Protein AF-A0A3P7KD47-F1 (afdb_monomer)

Organism: Strongylus vulgaris (NCBI:txid40348)

Structure (mmCIF, N/CA/C/O backbone):
data_AF-A0A3P7KD47-F1
#
_entry.id   AF-A0A3P7KD47-F1
#
loop_
_atom_site.group_PDB
_atom_site.id
_atom_site.type_symbol
_atom_site.label_atom_id
_atom_site.label_alt_id
_atom_site.label_comp_id
_atom_site.label_asym_id
_atom_site.label_entity_id
_atom_site.label_seq_id
_atom_site.pdbx_PDB_ins_code
_atom_site.Cartn_x
_atom_site.Cartn_y
_atom_site.Cartn_z
_atom_site.occupancy
_atom_site.B_iso_or_equiv
_atom_site.auth_seq_id
_atom_site.auth_comp_id
_atom_site.auth_asym_id
_atom_site.auth_atom_id
_atom_site.pdbx_PDB_model_num
ATOM 1 N N . MET A 1 1 ? 12.372 8.487 -8.308 1.00 62.84 1 MET A N 1
ATOM 2 C CA . MET A 1 1 ? 12.528 8.674 -6.846 1.00 62.84 1 MET A CA 1
ATOM 3 C C . MET A 1 1 ? 11.557 9.705 -6.256 1.00 62.84 1 MET A C 1
ATOM 5 O O . MET A 1 1 ? 10.945 9.389 -5.251 1.00 62.84 1 MET A O 1
ATOM 9 N N . GLY A 1 2 ? 11.357 10.894 -6.850 1.00 83.62 2 GLY A N 1
ATOM 10 C CA . GLY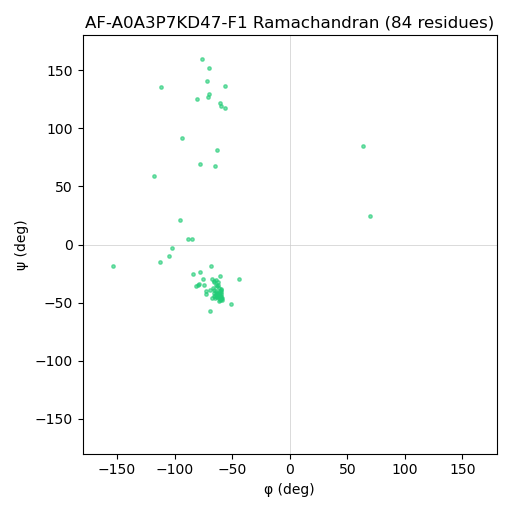 A 1 2 ? 10.498 11.943 -6.258 1.00 83.62 2 GLY A CA 1
ATOM 11 C C . GLY A 1 2 ? 8.989 11.649 -6.240 1.00 83.62 2 GLY A C 1
ATOM 12 O O . GLY A 1 2 ? 8.391 11.613 -5.173 1.00 83.62 2 GLY A O 1
ATOM 13 N N . MET A 1 3 ? 8.378 11.384 -7.402 1.00 87.38 3 MET A N 1
ATOM 14 C CA . MET A 1 3 ? 6.911 11.256 -7.512 1.00 87.38 3 MET A CA 1
ATOM 15 C C . MET A 1 3 ? 6.329 10.130 -6.649 1.00 87.38 3 MET A C 1
ATOM 17 O O . MET A 1 3 ? 5.345 10.334 -5.946 1.00 87.38 3 MET A O 1
ATOM 21 N N . GLY A 1 4 ? 6.964 8.953 -6.662 1.00 88.19 4 GLY A N 1
ATOM 22 C CA . GLY A 1 4 ? 6.526 7.825 -5.836 1.00 88.19 4 GLY A CA 1
ATOM 23 C C . GLY A 1 4 ? 6.579 8.143 -4.341 1.00 88.19 4 GLY A C 1
ATOM 24 O O . GLY A 1 4 ? 5.669 7.781 -3.609 1.00 88.19 4 GLY A O 1
ATOM 25 N N . ASN A 1 5 ? 7.592 8.892 -3.895 1.00 91.25 5 ASN A N 1
ATOM 26 C CA . ASN A 1 5 ? 7.733 9.260 -2.489 1.00 91.25 5 ASN A CA 1
ATOM 27 C C . ASN A 1 5 ? 6.650 10.262 -2.050 1.00 91.25 5 ASN A C 1
ATOM 29 O O . ASN A 1 5 ? 6.058 10.110 -0.986 1.00 91.25 5 ASN A O 1
ATOM 33 N N . THR A 1 6 ? 6.304 11.231 -2.904 1.00 92.88 6 THR A N 1
ATOM 34 C CA . THR A 1 6 ? 5.202 12.166 -2.627 1.00 92.88 6 THR A CA 1
ATOM 35 C C . THR A 1 6 ? 3.862 11.442 -2.486 1.00 92.88 6 THR A C 1
ATOM 37 O O . THR A 1 6 ? 3.116 11.725 -1.549 1.00 92.88 6 THR A O 1
ATOM 40 N N . ILE A 1 7 ? 3.571 10.479 -3.367 1.00 92.44 7 ILE A N 1
ATOM 41 C CA . ILE A 1 7 ? 2.341 9.674 -3.293 1.00 92.44 7 ILE A CA 1
ATOM 42 C C . ILE A 1 7 ? 2.317 8.851 -1.998 1.00 92.44 7 ILE A C 1
ATOM 44 O O . ILE A 1 7 ? 1.307 8.853 -1.296 1.00 92.44 7 ILE A O 1
ATOM 48 N N . SER A 1 8 ? 3.437 8.217 -1.636 1.00 90.69 8 SER A N 1
ATOM 49 C CA . SER A 1 8 ? 3.557 7.464 -0.382 1.00 90.69 8 SER A CA 1
ATOM 50 C C . SER A 1 8 ? 3.357 8.343 0.855 1.00 90.69 8 SER A C 1
ATOM 52 O O . SER A 1 8 ? 2.650 7.945 1.779 1.00 90.69 8 SER A O 1
ATOM 54 N N . CYS A 1 9 ? 3.918 9.555 0.876 1.00 93.88 9 CYS A N 1
ATOM 55 C CA . CYS A 1 9 ? 3.705 10.501 1.972 1.00 93.88 9 CYS A CA 1
ATOM 56 C C . CYS A 1 9 ? 2.240 10.930 2.090 1.00 93.88 9 CYS A C 1
ATOM 58 O O . CYS A 1 9 ? 1.698 10.937 3.194 1.00 93.88 9 CYS A O 1
ATOM 60 N N . LEU A 1 10 ? 1.582 11.256 0.973 1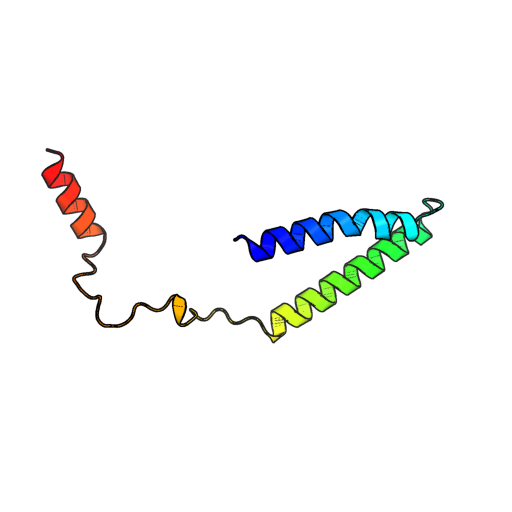.00 93.44 10 LEU A N 1
ATOM 61 C CA . LEU A 1 10 ? 0.162 11.619 0.980 1.00 93.44 10 LEU A CA 1
ATOM 62 C C . LEU A 1 10 ? -0.703 10.466 1.500 1.00 93.44 10 LEU A C 1
ATOM 64 O O . LEU A 1 10 ? -1.552 10.682 2.364 1.00 93.44 10 LEU A O 1
ATOM 68 N N . ALA A 1 11 ? -0.444 9.239 1.045 1.00 91.00 11 ALA A N 1
ATOM 69 C CA . ALA A 1 11 ? -1.123 8.051 1.556 1.00 91.00 11 ALA A CA 1
ATOM 70 C C . ALA A 1 11 ? -0.899 7.870 3.069 1.00 91.00 11 ALA A C 1
ATOM 72 O O . ALA A 1 11 ? -1.843 7.576 3.803 1.00 91.00 11 ALA A O 1
ATOM 73 N N . GLY A 1 12 ? 0.323 8.121 3.548 1.00 92.38 12 GLY A N 1
ATOM 74 C CA . GLY A 1 12 ? 0.664 8.085 4.970 1.00 92.38 12 GLY A CA 1
ATOM 75 C C . GLY A 1 12 ? -0.085 9.120 5.815 1.00 92.38 12 GLY A C 1
ATOM 76 O O . GLY A 1 12 ? -0.464 8.813 6.940 1.00 92.38 12 GLY A O 1
ATOM 77 N N . ILE A 1 13 ? -0.354 10.312 5.274 1.00 95.25 13 ILE A N 1
ATOM 78 C CA . ILE A 1 13 ? -1.151 11.352 5.952 1.00 95.25 13 ILE A CA 1
ATOM 79 C C . ILE A 1 13 ? -2.638 10.969 5.990 1.00 95.25 13 ILE A C 1
ATOM 81 O O . ILE A 1 13 ? -3.308 11.179 7.000 1.00 95.25 13 ILE A O 1
ATOM 85 N N . VAL A 1 14 ? -3.163 10.395 4.904 1.00 93.31 14 VAL A N 1
ATOM 86 C CA . VAL A 1 14 ? -4.587 10.032 4.786 1.00 93.31 14 VAL A CA 1
ATOM 87 C C . VAL A 1 14 ? -4.947 8.793 5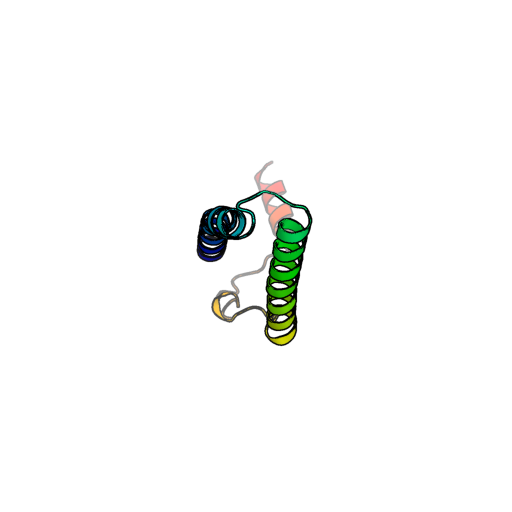.609 1.00 93.31 14 VAL A C 1
ATOM 89 O O . VAL A 1 14 ? -6.031 8.735 6.190 1.00 93.31 14 VAL A O 1
ATOM 92 N N . SER A 1 15 ? -4.034 7.830 5.717 1.00 92.19 15 SER A N 1
ATOM 93 C CA . SER A 1 15 ? -4.242 6.564 6.431 1.00 92.19 15 SER A CA 1
ATOM 94 C C . SER A 1 15 ? -4.778 6.707 7.875 1.00 92.19 15 SER A C 1
ATOM 96 O O . SER A 1 15 ? -5.816 6.106 8.179 1.00 92.19 15 SER A O 1
ATOM 98 N N . PRO A 1 16 ? -4.180 7.523 8.770 1.00 91.44 16 PRO A N 1
ATOM 99 C CA . PRO A 1 16 ? -4.693 7.697 10.129 1.00 91.44 16 PRO A CA 1
ATOM 100 C C . PRO A 1 16 ? -6.043 8.422 10.177 1.00 91.44 16 PRO A C 1
ATOM 102 O O . PRO A 1 16 ? -6.842 8.124 11.059 1.00 91.44 16 PRO A O 1
ATOM 105 N N . MET A 1 17 ? -6.343 9.320 9.229 1.00 93.62 17 MET A N 1
ATOM 106 C CA . MET A 1 17 ? -7.652 9.990 9.171 1.00 93.62 17 MET A CA 1
ATOM 107 C C . MET A 1 17 ? -8.771 8.996 8.856 1.00 93.62 17 MET A C 1
ATOM 109 O O . MET A 1 17 ? -9.811 8.998 9.512 1.00 93.62 17 MET A O 1
ATOM 113 N N . VAL A 1 18 ? -8.538 8.111 7.884 1.00 91.81 18 VAL A N 1
ATOM 114 C CA . VAL A 1 18 ? -9.498 7.062 7.514 1.00 91.81 18 VAL A CA 1
ATOM 115 C C . VAL A 1 18 ? -9.637 6.039 8.639 1.00 91.81 18 VAL A C 1
ATOM 117 O O . VAL A 1 18 ? -10.753 5.708 9.028 1.00 91.81 18 VAL A O 1
ATOM 120 N N . THR A 1 19 ? -8.518 5.588 9.212 1.00 92.19 19 THR A N 1
ATOM 121 C CA . THR 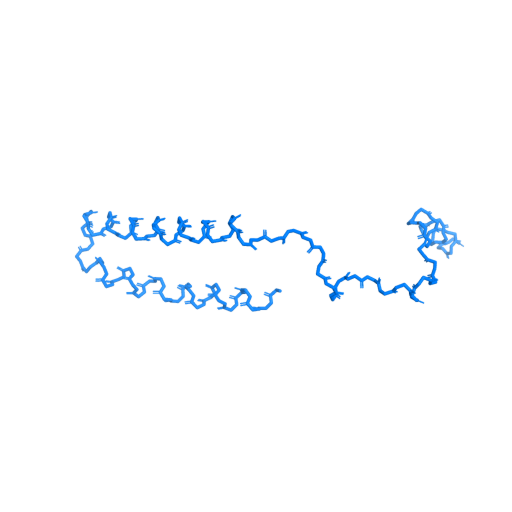A 1 19 ? -8.527 4.640 10.338 1.00 92.19 19 THR A CA 1
ATOM 122 C C . THR A 1 19 ? -9.287 5.216 11.532 1.00 92.19 19 THR A C 1
ATOM 124 O O . THR A 1 19 ? -10.172 4.555 12.060 1.00 92.19 19 THR A O 1
ATOM 127 N N . SER A 1 20 ? -9.037 6.479 11.892 1.00 92.12 20 SER A N 1
ATOM 128 C CA . SER A 1 20 ? -9.735 7.152 12.993 1.00 92.12 20 SER A CA 1
ATOM 129 C C . SER A 1 20 ? -11.242 7.285 12.765 1.00 92.12 20 SER A C 1
ATOM 131 O O . SER A 1 20 ? -11.994 7.266 13.735 1.00 92.12 20 SER A O 1
ATOM 133 N N . ALA A 1 21 ? -11.690 7.439 11.517 1.00 92.25 21 ALA A N 1
ATOM 134 C CA . ALA A 1 21 ? -13.113 7.494 11.189 1.00 92.25 21 ALA A CA 1
ATOM 135 C C . ALA A 1 21 ? -13.782 6.109 11.232 1.00 92.25 21 ALA A C 1
ATOM 137 O O . ALA A 1 21 ? -14.972 6.013 11.521 1.00 92.25 21 ALA A O 1
ATOM 138 N N . LEU A 1 22 ? -13.026 5.046 10.946 1.00 90.19 22 LEU A N 1
ATOM 139 C CA . LEU A 1 22 ? -13.507 3.662 10.956 1.00 90.19 22 LEU A CA 1
ATOM 140 C C . LEU A 1 22 ? -13.487 3.021 12.348 1.00 90.19 22 LEU A C 1
ATOM 142 O O . LEU A 1 22 ? -14.268 2.105 12.588 1.00 90.19 22 LEU A O 1
ATOM 146 N N . THR A 1 23 ? -12.628 3.494 13.255 1.00 94.69 23 THR A N 1
ATOM 147 C CA . THR A 1 23 ? -12.494 2.965 14.622 1.00 94.69 23 THR A CA 1
ATOM 148 C C . THR A 1 23 ? -12.839 4.009 15.695 1.00 94.69 23 THR A C 1
ATOM 150 O O . THR A 1 23 ? -11.975 4.345 16.513 1.00 94.69 23 THR A O 1
ATOM 153 N N . PRO A 1 24 ? -14.060 4.579 15.713 1.00 90.81 24 PRO A N 1
ATOM 154 C CA . PRO A 1 24 ? -14.422 5.612 16.683 1.00 90.81 24 PRO A CA 1
ATOM 155 C C . PRO A 1 24 ? -14.458 5.095 18.128 1.00 90.81 24 PRO A C 1
ATOM 157 O O . PRO A 1 24 ? -14.166 5.856 19.049 1.00 90.81 24 PRO A O 1
ATOM 160 N N . ASN A 1 25 ? -14.797 3.820 18.339 1.00 91.75 25 ASN A N 1
ATOM 161 C CA . ASN A 1 25 ? -14.886 3.214 19.670 1.00 91.75 25 ASN A CA 1
ATOM 162 C C . ASN A 1 25 ? -13.690 2.296 19.976 1.00 91.75 25 ASN A C 1
ATOM 164 O O . ASN A 1 25 ? -13.528 1.847 21.111 1.00 91.75 25 ASN A O 1
ATOM 168 N N . GLY A 1 26 ? -12.859 2.005 18.972 1.00 90.12 26 GLY A N 1
ATOM 169 C CA . GLY A 1 26 ? -11.672 1.163 19.091 1.00 90.12 26 GLY A CA 1
ATOM 170 C C . GLY A 1 26 ? -11.996 -0.312 19.321 1.00 90.12 26 GLY A C 1
ATOM 171 O O . GLY A 1 26 ? -11.177 -1.032 19.895 1.00 90.12 26 GLY A O 1
ATOM 172 N N . THR A 1 27 ? -13.180 -0.773 18.915 1.00 95.25 27 THR A N 1
ATOM 173 C CA . THR A 1 27 ? -13.602 -2.162 19.141 1.00 95.25 27 THR A CA 1
ATOM 174 C C . THR A 1 27 ? -12.910 -3.122 18.173 1.00 95.25 27 THR A C 1
ATOM 176 O O . THR A 1 27 ? -12.428 -2.740 17.105 1.00 95.25 27 THR A O 1
ATOM 179 N N . GLN A 1 28 ? -12.864 -4.408 18.527 1.00 93.88 28 GLN A N 1
ATOM 180 C CA . GLN A 1 28 ? -12.243 -5.428 17.679 1.00 93.88 28 GLN A CA 1
ATOM 181 C C . GLN A 1 28 ? -12.906 -5.529 16.294 1.00 93.88 28 GLN A C 1
ATOM 183 O O . GLN A 1 28 ? -12.208 -5.708 15.297 1.00 93.88 28 GLN A O 1
ATOM 188 N N . GLU A 1 29 ? -14.231 -5.395 16.222 1.00 93.81 29 GLU A N 1
ATOM 189 C CA . GLU A 1 29 ? -14.992 -5.461 14.966 1.00 93.81 29 GLU A CA 1
ATOM 190 C C . GLU A 1 29 ? -14.653 -4.291 14.024 1.00 93.81 29 GLU A C 1
ATOM 192 O O . GLU A 1 29 ? -14.490 -4.478 12.813 1.00 93.81 29 GLU A O 1
ATOM 197 N N . GLU A 1 30 ? -14.467 -3.087 14.577 1.00 93.50 30 GLU A N 1
ATOM 198 C CA . GLU A 1 30 ? -14.034 -1.908 13.818 1.00 93.50 30 GLU A CA 1
ATOM 199 C C . GLU A 1 30 ? -12.632 -2.126 13.218 1.00 93.50 30 GLU A C 1
ATOM 201 O O . GLU A 1 30 ? -12.408 -1.894 12.028 1.00 93.50 30 GLU A O 1
ATOM 206 N N . TRP A 1 31 ? -11.696 -2.674 13.999 1.00 95.06 31 TRP A N 1
ATOM 207 C CA . TRP A 1 31 ? -10.347 -2.993 13.517 1.00 95.06 31 TRP A CA 1
ATOM 208 C C . TRP A 1 31 ? -10.322 -4.104 12.465 1.00 95.06 31 TRP A C 1
ATOM 210 O O . TRP A 1 31 ? -9.560 -4.019 11.499 1.00 95.06 31 TRP A O 1
ATOM 220 N N . GLN A 1 32 ? -11.171 -5.125 12.598 1.00 95.50 32 GLN A N 1
ATOM 221 C CA . GLN A 1 32 ? -11.329 -6.143 11.556 1.00 95.50 32 GLN A CA 1
ATOM 222 C C . GLN A 1 32 ? -11.781 -5.516 10.234 1.00 95.50 32 GLN A C 1
ATOM 224 O O . GLN A 1 32 ? -11.267 -5.882 9.176 1.00 95.50 32 GLN A O 1
ATOM 229 N N . SER A 1 33 ? -12.678 -4.530 10.287 1.00 93.00 33 SER A N 1
ATOM 230 C CA . SER A 1 33 ? -13.121 -3.795 9.099 1.00 93.00 33 SER A CA 1
ATOM 231 C C . SER A 1 33 ? -11.970 -3.019 8.442 1.00 93.00 33 SER A C 1
ATOM 233 O O . SER A 1 33 ? -11.797 -3.099 7.225 1.00 93.00 33 SER A O 1
ATOM 235 N N . VAL A 1 34 ? -11.115 -2.350 9.227 1.00 94.88 34 VAL A N 1
ATOM 236 C CA . VAL A 1 34 ? -9.907 -1.663 8.715 1.00 94.88 34 VAL A CA 1
ATOM 237 C C . VAL A 1 34 ? -8.953 -2.638 8.016 1.00 94.88 34 VAL A C 1
ATOM 239 O O . VAL A 1 34 ? -8.422 -2.332 6.941 1.00 94.88 34 VAL A O 1
ATOM 242 N N . LEU A 1 35 ? -8.749 -3.825 8.593 1.00 94.19 35 LEU A N 1
ATOM 243 C CA . LEU A 1 35 ? -7.883 -4.853 8.014 1.00 94.19 35 LEU A CA 1
ATOM 244 C C . LEU A 1 35 ? -8.438 -5.385 6.689 1.00 94.19 35 LEU A C 1
ATOM 246 O O . LEU A 1 35 ? -7.676 -5.521 5.731 1.00 94.19 35 LEU A O 1
ATOM 250 N N . TRP A 1 36 ? -9.749 -5.620 6.596 1.00 95.69 36 TRP A N 1
ATOM 251 C CA . TRP A 1 36 ? -10.386 -6.038 5.344 1.00 95.69 36 TRP A CA 1
ATOM 252 C C . TRP A 1 36 ? -10.277 -4.976 4.248 1.00 95.69 36 TRP A C 1
ATOM 254 O O . TRP A 1 36 ? -9.956 -5.310 3.106 1.00 95.69 36 TRP A O 1
ATOM 264 N N . VAL A 1 37 ? -10.468 -3.697 4.584 1.00 94.38 37 VAL A N 1
ATOM 265 C CA . VAL A 1 37 ? -10.286 -2.588 3.632 1.00 94.38 37 VAL A CA 1
ATOM 266 C C . VAL A 1 37 ? -8.832 -2.504 3.165 1.00 94.38 37 VAL A C 1
ATOM 268 O O . VAL A 1 37 ? -8.572 -2.404 1.966 1.00 94.38 37 VAL A O 1
ATOM 271 N N . THR A 1 38 ? -7.876 -2.612 4.087 1.00 94.19 38 THR A N 1
ATOM 272 C CA . THR A 1 38 ? -6.442 -2.614 3.760 1.00 94.19 38 THR A CA 1
ATOM 273 C C . THR A 1 38 ? -6.086 -3.775 2.834 1.00 94.19 38 THR A C 1
ATOM 275 O O . THR A 1 38 ? -5.425 -3.574 1.815 1.00 94.19 38 THR A O 1
ATOM 278 N N . ALA A 1 39 ? -6.568 -4.981 3.144 1.00 96.38 39 ALA A N 1
ATOM 279 C CA . ALA A 1 39 ? -6.355 -6.166 2.323 1.00 96.38 39 ALA A CA 1
ATOM 280 C C . ALA A 1 39 ? -6.938 -5.998 0.912 1.00 96.38 39 ALA A C 1
ATOM 282 O O . ALA A 1 39 ? -6.286 -6.371 -0.061 1.00 96.38 39 ALA A O 1
ATOM 283 N N . ALA A 1 40 ? -8.121 -5.388 0.782 1.00 96.38 40 ALA A N 1
ATOM 284 C CA . ALA A 1 40 ? -8.726 -5.106 -0.516 1.00 96.38 40 ALA A CA 1
ATOM 285 C C . ALA A 1 40 ? -7.899 -4.101 -1.337 1.00 96.38 40 ALA A C 1
ATOM 287 O O . ALA A 1 40 ? -7.632 -4.352 -2.511 1.00 96.38 40 ALA A O 1
ATOM 288 N N . ILE A 1 41 ? -7.444 -2.999 -0.728 1.00 94.62 41 ILE A N 1
ATOM 289 C CA . ILE A 1 41 ? -6.613 -1.988 -1.406 1.00 94.62 41 ILE A CA 1
ATOM 290 C C . ILE A 1 41 ? -5.299 -2.606 -1.889 1.00 94.62 41 ILE A C 1
ATOM 292 O O . ILE A 1 41 ? -4.929 -2.438 -3.052 1.00 94.62 41 ILE A O 1
ATOM 296 N N . LEU A 1 42 ? -4.613 -3.345 -1.013 1.00 94.81 42 LEU A N 1
ATOM 297 C CA . LEU A 1 42 ? -3.365 -4.020 -1.359 1.00 94.81 42 LEU A CA 1
ATOM 298 C C . LEU A 1 42 ? -3.594 -5.078 -2.439 1.00 94.81 42 LEU A C 1
ATOM 300 O O . LEU A 1 42 ? -2.852 -5.106 -3.413 1.00 94.81 42 LEU A O 1
ATOM 304 N N . GLY A 1 43 ? -4.647 -5.889 -2.322 1.00 97.69 43 GLY A N 1
ATOM 305 C CA . GLY A 1 43 ? -4.989 -6.914 -3.307 1.00 97.69 43 GLY A CA 1
ATOM 306 C C . GLY A 1 43 ? -5.280 -6.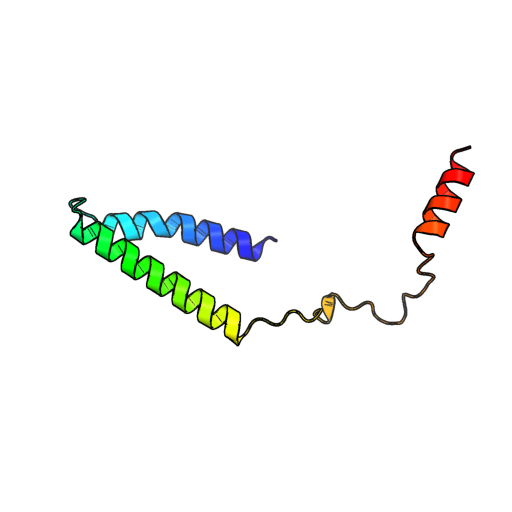336 -4.693 1.00 97.69 43 GLY A C 1
ATOM 307 O O . GLY A 1 43 ? -4.753 -6.835 -5.686 1.00 97.69 43 GLY A O 1
ATOM 308 N N . ILE A 1 44 ? -6.055 -5.248 -4.774 1.00 97.19 44 ILE A N 1
ATOM 309 C CA . ILE A 1 44 ? -6.321 -4.540 -6.037 1.00 97.19 44 ILE A CA 1
ATOM 310 C C . ILE A 1 44 ? -5.028 -3.931 -6.590 1.00 97.19 44 ILE A C 1
ATOM 312 O O . ILE A 1 44 ? -4.749 -4.068 -7.780 1.00 97.19 44 ILE A O 1
ATOM 316 N N . GLY A 1 45 ? -4.219 -3.294 -5.740 1.00 95.50 45 GLY A N 1
ATOM 317 C CA . GLY A 1 45 ? -2.931 -2.726 -6.138 1.00 95.50 45 GLY A CA 1
ATOM 318 C C . GLY A 1 45 ? -1.980 -3.784 -6.698 1.00 95.50 45 GLY A C 1
ATOM 319 O O . GLY A 1 45 ? -1.391 -3.579 -7.759 1.00 95.50 45 GLY A O 1
ATOM 320 N N . THR A 1 46 ? -1.889 -4.940 -6.040 1.00 96.38 46 THR A N 1
ATOM 321 C CA . THR A 1 46 ? -1.136 -6.098 -6.526 1.00 96.38 46 THR A CA 1
ATOM 322 C C . THR A 1 46 ? -1.679 -6.579 -7.861 1.00 96.38 46 THR A C 1
ATOM 324 O O . THR A 1 46 ? -0.895 -6.755 -8.783 1.00 96.38 46 THR A O 1
ATOM 327 N N . LEU A 1 47 ? -2.997 -6.733 -8.009 1.00 97.62 47 LEU A N 1
ATOM 328 C CA . LEU A 1 47 ? -3.597 -7.173 -9.268 1.00 97.62 47 LEU A CA 1
ATOM 329 C C . LEU A 1 47 ? -3.249 -6.224 -10.423 1.00 97.62 47 LEU A C 1
ATOM 331 O O . LEU A 1 47 ? -2.809 -6.674 -11.477 1.00 97.62 47 LEU A O 1
ATOM 335 N N . ILE A 1 48 ? -3.400 -4.913 -10.217 1.00 96.31 48 ILE A N 1
ATOM 336 C CA . ILE A 1 48 ? -3.048 -3.900 -11.219 1.00 96.31 48 ILE A CA 1
ATOM 337 C C . ILE A 1 48 ? -1.555 -3.982 -11.548 1.00 96.31 48 ILE A C 1
ATOM 339 O O . ILE A 1 48 ? -1.183 -4.021 -12.719 1.00 96.31 48 ILE A O 1
ATOM 343 N N . PHE A 1 49 ? -0.694 -4.047 -10.534 1.00 93.94 49 PHE A N 1
ATOM 344 C CA . PHE A 1 49 ? 0.745 -4.143 -10.747 1.00 93.94 49 PHE A CA 1
ATOM 345 C C . PHE A 1 49 ? 1.111 -5.401 -11.539 1.00 93.94 49 PHE A C 1
ATOM 347 O O . PHE A 1 49 ? 1.832 -5.317 -12.525 1.00 93.94 49 PHE A O 1
ATOM 354 N N . THR A 1 50 ? 0.570 -6.558 -11.166 1.00 95.19 50 THR A N 1
ATOM 355 C CA . THR A 1 50 ? 0.850 -7.827 -11.842 1.00 95.19 50 THR A CA 1
ATOM 356 C C . THR A 1 50 ? 0.361 -7.841 -13.292 1.00 95.19 50 THR A C 1
ATOM 358 O O . THR A 1 50 ? 1.018 -8.447 -14.132 1.00 95.19 50 THR A O 1
ATOM 361 N N . LEU A 1 51 ? -0.762 -7.187 -13.603 1.00 95.75 51 LEU A N 1
ATOM 362 C CA . LEU A 1 51 ? -1.310 -7.160 -14.963 1.00 95.75 51 LEU A CA 1
ATOM 363 C C . LEU A 1 51 ? -0.618 -6.148 -15.885 1.00 95.75 51 LEU A C 1
ATOM 365 O O . LEU A 1 51 ? -0.504 -6.407 -17.081 1.00 95.75 51 LEU A O 1
ATOM 369 N N . PHE A 1 52 ? -0.193 -4.996 -15.359 1.00 92.38 52 PHE A N 1
ATOM 370 C CA . PHE A 1 52 ? 0.255 -3.864 -16.180 1.00 92.38 52 PHE A CA 1
ATOM 371 C C . PHE A 1 52 ? 1.748 -3.537 -16.064 1.00 92.38 52 PHE A C 1
ATOM 373 O O . PHE A 1 52 ? 2.259 -2.778 -16.889 1.00 92.38 52 PHE A O 1
ATOM 380 N N . ALA A 1 53 ? 2.466 -4.050 -15.061 1.00 91.12 53 ALA A N 1
ATOM 381 C CA . ALA A 1 53 ? 3.889 -3.758 -14.927 1.00 91.12 53 ALA A CA 1
ATOM 382 C C . ALA A 1 53 ? 4.699 -4.445 -16.039 1.00 91.12 53 ALA A C 1
ATOM 384 O O . ALA A 1 53 ? 4.605 -5.654 -16.237 1.00 91.12 53 ALA A O 1
ATOM 385 N N . SER A 1 54 ? 5.545 -3.670 -16.724 1.00 87.12 54 SER A N 1
ATOM 386 C CA . SER A 1 54 ? 6.585 -4.184 -17.620 1.00 87.12 54 SER A CA 1
ATOM 387 C C . SER A 1 54 ? 7.960 -3.904 -17.022 1.00 87.12 54 SER A C 1
ATOM 389 O O . SER A 1 54 ? 8.219 -2.811 -16.515 1.00 87.12 54 SER A O 1
ATOM 391 N N . GLY A 1 55 ? 8.836 -4.907 -17.078 1.00 84.56 55 GLY A N 1
ATOM 392 C CA . GLY A 1 55 ? 10.234 -4.803 -16.659 1.00 84.56 55 GLY A CA 1
ATOM 393 C C . GLY A 1 55 ? 11.177 -4.325 -17.766 1.00 84.56 55 GLY A C 1
ATOM 394 O O . GLY A 1 55 ? 12.388 -4.325 -17.564 1.00 84.56 55 GLY A O 1
ATOM 395 N N . GLU A 1 56 ? 10.660 -3.964 -18.942 1.00 87.44 56 GLU A N 1
ATOM 396 C CA . GLU A 1 56 ? 11.496 -3.525 -20.057 1.00 87.44 56 GLU A CA 1
ATOM 397 C C . GLU A 1 56 ? 12.098 -2.140 -19.813 1.00 87.44 56 GLU A C 1
ATOM 399 O O . GLU A 1 56 ? 11.445 -1.213 -19.315 1.00 87.44 56 GLU A O 1
ATOM 404 N N . VAL A 1 57 ? 13.358 -1.993 -20.232 1.00 83.56 57 VAL A N 1
ATOM 405 C CA . VAL A 1 57 ? 14.061 -0.712 -20.223 1.00 83.56 57 VAL A CA 1
ATOM 406 C C . VAL A 1 57 ? 13.282 0.268 -21.094 1.00 83.56 57 VAL A C 1
ATOM 408 O O . VAL A 1 57 ? 13.085 0.050 -22.289 1.00 83.56 57 VAL A O 1
ATOM 411 N N . GLN A 1 58 ? 12.827 1.350 -20.475 1.00 84.56 58 GLN A N 1
ATOM 412 C CA . GLN A 1 58 ? 12.074 2.400 -21.146 1.00 84.56 58 GLN A CA 1
ATOM 413 C C . GLN A 1 58 ? 12.979 3.182 -22.104 1.00 84.56 58 GLN A C 1
ATOM 415 O O . GLN A 1 58 ? 14.177 3.305 -21.865 1.00 84.56 58 GLN A O 1
ATOM 420 N N . ASP A 1 59 ? 12.423 3.757 -23.172 1.00 85.38 59 ASP A N 1
ATOM 421 C CA . ASP A 1 59 ? 13.218 4.390 -24.239 1.00 85.38 59 ASP A CA 1
ATOM 422 C C . ASP A 1 59 ? 14.092 5.561 -23.766 1.00 85.38 59 ASP A C 1
ATOM 424 O O . ASP A 1 59 ? 15.150 5.808 -24.336 1.00 85.38 59 ASP A O 1
ATOM 428 N N . TRP A 1 60 ? 13.696 6.248 -22.690 1.00 81.44 60 TRP A N 1
ATOM 429 C CA . TRP A 1 60 ? 14.506 7.301 -22.065 1.00 81.44 60 TRP A CA 1
ATOM 430 C C . TRP A 1 60 ? 15.772 6.770 -21.374 1.00 81.44 60 TRP A C 1
ATOM 432 O O . TRP A 1 60 ? 16.687 7.545 -21.115 1.00 81.44 60 TRP A O 1
ATOM 442 N N . ALA A 1 61 ? 15.821 5.471 -21.072 1.00 78.56 61 ALA A N 1
ATOM 443 C CA . ALA A 1 61 ? 16.955 4.781 -20.462 1.00 78.56 61 ALA A CA 1
ATOM 444 C C . ALA A 1 61 ? 17.771 3.959 -21.476 1.00 78.56 61 ALA A C 1
ATOM 446 O O . ALA A 1 61 ? 18.783 3.366 -21.105 1.00 78.56 61 ALA A O 1
ATOM 447 N N . LYS A 1 62 ? 17.350 3.901 -22.747 1.00 83.62 62 LYS A N 1
ATOM 448 C CA . LYS A 1 62 ? 18.119 3.243 -23.809 1.00 83.62 62 LYS A CA 1
ATOM 449 C C . LYS A 1 62 ? 19.212 4.195 -24.296 1.00 83.62 62 LYS A C 1
ATOM 451 O O . LYS A 1 62 ? 18.920 5.315 -24.712 1.00 83.62 62 LYS A O 1
ATOM 456 N N . LEU A 1 63 ? 20.463 3.737 -24.279 1.00 74.00 63 LEU A N 1
ATOM 457 C CA . LEU A 1 63 ? 21.572 4.445 -24.919 1.00 74.00 63 LEU A CA 1
ATOM 458 C C . LEU A 1 63 ? 21.274 4.561 -26.419 1.00 74.00 63 LEU A C 1
ATOM 460 O O . LEU A 1 63 ? 21.050 3.558 -27.101 1.00 74.00 63 LEU A O 1
ATOM 464 N N . LYS A 1 64 ? 21.228 5.789 -26.944 1.00 69.88 64 LYS A N 1
ATOM 465 C CA . LYS A 1 64 ? 21.122 6.000 -28.390 1.00 69.88 64 LYS A CA 1
ATOM 466 C C . LYS A 1 64 ? 22.461 5.608 -29.009 1.0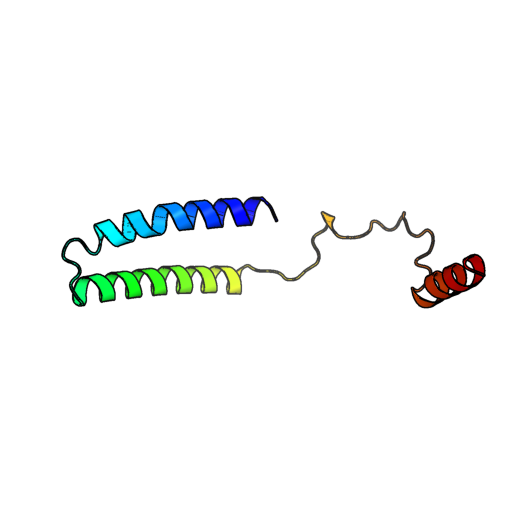0 69.88 64 LYS A C 1
ATOM 468 O O . LYS A 1 64 ? 23.501 6.089 -28.575 1.00 69.88 64 LYS A O 1
ATOM 473 N N . GLY A 1 65 ? 22.421 4.730 -30.013 1.00 58.47 65 GLY A N 1
ATOM 474 C CA . GLY A 1 65 ? 23.579 4.225 -30.763 1.00 58.47 65 GLY A CA 1
ATOM 475 C C . GLY A 1 65 ? 24.298 5.306 -31.576 1.00 58.47 65 GLY A C 1
ATOM 476 O O . GLY A 1 65 ? 24.264 5.296 -32.801 1.00 58.47 65 GLY A O 1
ATOM 477 N N . GLY A 1 66 ? 24.916 6.238 -30.862 1.00 52.28 66 GLY A N 1
ATOM 478 C CA . GLY A 1 66 ? 25.766 7.328 -31.330 1.00 52.28 66 GLY A CA 1
ATOM 479 C C . GLY A 1 66 ? 26.771 7.764 -30.255 1.00 52.28 66 GLY A C 1
ATOM 480 O O . GLY A 1 66 ? 27.806 8.314 -30.605 1.00 52.28 66 GLY A O 1
ATOM 481 N N . ASP A 1 67 ? 26.528 7.415 -28.984 1.00 53.75 67 ASP A N 1
ATOM 482 C CA . ASP A 1 67 ? 27.448 7.655 -27.860 1.00 53.75 67 ASP A CA 1
ATOM 483 C C . ASP A 1 67 ? 28.341 6.435 -27.547 1.00 53.75 67 ASP A C 1
ATOM 485 O O . ASP A 1 67 ? 28.891 6.313 -26.457 1.00 53.75 67 ASP A O 1
ATOM 489 N N . IL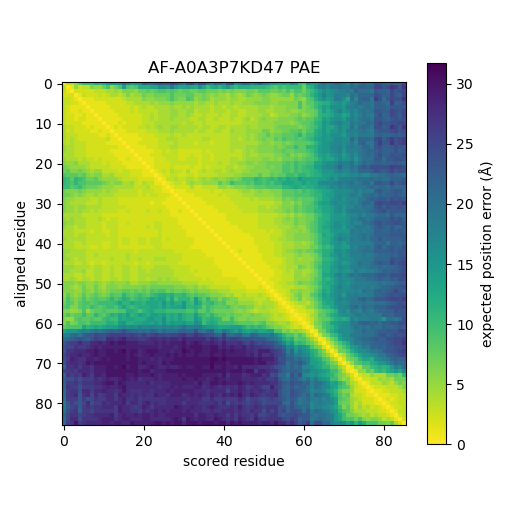E A 1 68 ? 28.514 5.521 -28.509 1.00 51.53 68 ILE A N 1
ATOM 490 C CA . ILE A 1 68 ? 29.577 4.502 -28.480 1.00 51.53 68 ILE A CA 1
ATOM 491 C C . ILE A 1 68 ? 30.899 5.159 -28.892 1.00 51.53 68 ILE A C 1
ATOM 493 O O . ILE A 1 68 ? 31.456 4.890 -29.953 1.00 51.53 68 ILE A O 1
ATOM 497 N N . ALA A 1 69 ? 31.408 6.034 -28.031 1.00 52.91 69 ALA A N 1
ATOM 498 C CA . ALA A 1 69 ? 32.840 6.075 -27.800 1.00 52.91 69 ALA A CA 1
ATOM 499 C C . ALA A 1 69 ? 33.091 5.166 -26.595 1.00 52.91 69 ALA A C 1
ATOM 501 O O . ALA A 1 69 ? 32.995 5.594 -25.453 1.00 52.91 69 ALA A O 1
ATOM 502 N N . GLU A 1 70 ? 33.357 3.895 -26.900 1.00 56.97 70 GLU A N 1
ATOM 503 C CA . GLU A 1 70 ? 34.155 3.021 -26.043 1.00 56.97 70 GLU A CA 1
ATOM 504 C C . GLU A 1 70 ? 33.545 2.734 -24.657 1.00 56.97 70 GLU A C 1
ATOM 506 O O . GLU A 1 70 ? 33.924 3.309 -23.640 1.00 56.97 70 GLU A O 1
ATOM 511 N N . GLU A 1 71 ? 32.654 1.736 -24.586 1.00 61.06 71 GLU A N 1
ATOM 512 C CA . GLU A 1 71 ? 32.601 0.909 -23.376 1.00 61.06 71 GLU A CA 1
ATOM 513 C C . GLU A 1 71 ? 33.955 0.194 -23.263 1.00 61.06 71 GLU A C 1
ATOM 515 O O . GLU A 1 71 ? 34.106 -0.956 -23.679 1.00 61.06 71 GLU A O 1
ATOM 520 N N . LEU A 1 72 ? 34.968 0.893 -22.741 1.00 62.00 72 LEU A N 1
ATOM 521 C CA . LEU A 1 72 ? 36.137 0.228 -22.194 1.00 62.00 72 LEU A CA 1
ATOM 522 C C . LEU A 1 72 ? 35.595 -0.726 -21.125 1.00 62.00 72 LEU A C 1
ATOM 524 O O . LEU A 1 72 ? 34.950 -0.269 -20.172 1.00 62.00 72 LEU A O 1
ATOM 528 N N . PRO A 1 73 ? 35.781 -2.049 -21.276 1.00 66.31 73 PRO A N 1
ATOM 529 C CA . PRO A 1 73 ? 35.305 -2.989 -20.281 1.00 66.31 73 PRO A CA 1
ATOM 530 C C . PRO A 1 73 ? 35.922 -2.589 -18.941 1.00 66.31 73 PRO A C 1
ATOM 532 O O . PRO A 1 73 ? 37.108 -2.28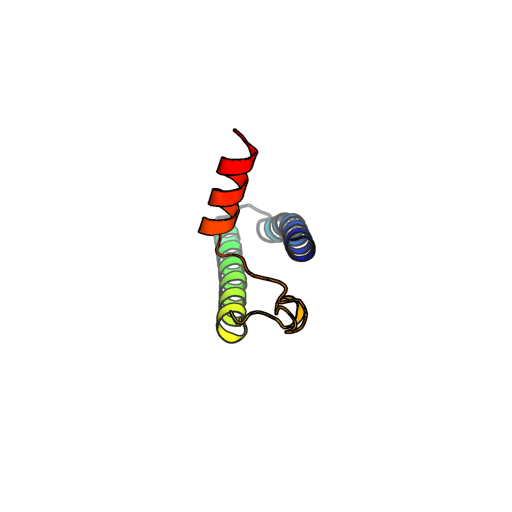4 -18.888 1.00 66.31 73 PRO A O 1
ATOM 535 N N . LEU A 1 74 ? 35.129 -2.588 -17.865 1.00 67.25 74 LEU A N 1
ATOM 536 C CA . LEU A 1 74 ? 35.514 -2.112 -16.522 1.00 67.25 74 LEU A CA 1
ATOM 537 C C . LEU A 1 74 ? 36.911 -2.578 -16.064 1.00 67.25 74 LEU A C 1
ATOM 539 O O . LEU A 1 74 ? 37.614 -1.849 -15.380 1.00 67.25 74 LEU A O 1
ATOM 543 N N . LYS A 1 75 ? 37.355 -3.754 -16.525 1.00 65.50 75 LYS A N 1
ATOM 544 C CA . LYS A 1 75 ? 38.705 -4.285 -16.287 1.00 65.50 75 LYS A CA 1
ATOM 545 C C . LYS A 1 75 ? 39.837 -3.439 -16.879 1.00 65.50 75 LYS A C 1
ATOM 547 O O . LYS A 1 75 ? 40.909 -3.385 -16.292 1.00 65.50 75 LYS A O 1
ATOM 552 N N . GLU A 1 76 ? 39.633 -2.823 -18.036 1.00 68.94 76 GLU A N 1
ATOM 553 C CA . GLU A 1 76 ? 40.619 -1.957 -18.681 1.00 68.94 76 GLU A CA 1
ATOM 554 C C . GLU A 1 76 ? 40.605 -0.541 -18.095 1.00 68.94 76 GLU A C 1
ATOM 556 O O . GLU A 1 76 ? 41.673 0.034 -17.908 1.00 68.94 76 GLU A O 1
ATOM 561 N N . ALA A 1 77 ? 39.437 -0.014 -17.708 1.00 68.75 77 ALA A N 1
ATOM 562 C CA . ALA A 1 77 ? 39.351 1.248 -16.967 1.00 68.75 77 ALA A CA 1
ATOM 563 C C . ALA A 1 77 ? 40.055 1.150 -15.599 1.00 68.75 77 ALA A C 1
ATOM 565 O O . ALA A 1 77 ? 40.852 2.025 -15.255 1.00 68.75 77 ALA A O 1
ATOM 566 N N . ASP A 1 78 ? 39.847 0.048 -14.869 1.00 72.19 78 ASP A N 1
ATOM 567 C CA . ASP A 1 78 ? 40.545 -0.230 -13.608 1.00 72.19 78 ASP A CA 1
ATOM 568 C C . ASP A 1 78 ? 42.061 -0.398 -13.828 1.00 72.19 78 ASP A C 1
ATOM 570 O O . ASP A 1 78 ? 42.863 0.170 -13.086 1.00 72.19 78 ASP A O 1
ATOM 574 N N . ALA A 1 79 ? 42.475 -1.095 -14.896 1.00 76.12 79 ALA A N 1
ATOM 575 C CA . ALA A 1 79 ? 43.890 -1.281 -15.225 1.00 76.12 79 ALA A CA 1
ATOM 576 C C . ALA A 1 79 ? 44.605 0.027 -15.610 1.00 76.12 79 ALA A C 1
ATOM 578 O O . ALA A 1 79 ? 45.799 0.170 -15.345 1.00 76.12 79 ALA A O 1
ATOM 579 N N . VAL A 1 80 ? 43.907 0.982 -16.233 1.00 70.38 80 VAL A N 1
ATOM 580 C CA . VAL A 1 80 ? 44.451 2.315 -16.543 1.00 70.38 80 VAL A CA 1
ATOM 581 C C . VAL A 1 80 ? 44.568 3.159 -15.273 1.00 70.38 80 VAL A C 1
ATOM 583 O O . VAL A 1 80 ? 45.609 3.779 -15.056 1.00 70.38 80 VAL A O 1
ATOM 586 N N . LEU A 1 81 ? 43.564 3.127 -14.393 1.00 72.25 81 LEU A N 1
ATOM 587 C CA . LEU A 1 81 ? 43.596 3.857 -13.121 1.00 72.25 81 LEU A CA 1
ATOM 588 C C . LEU A 1 81 ? 44.699 3.349 -12.180 1.00 72.25 81 LEU A C 1
ATOM 590 O O . LEU A 1 81 ? 45.398 4.158 -11.567 1.00 72.25 81 LEU A O 1
ATOM 594 N N . 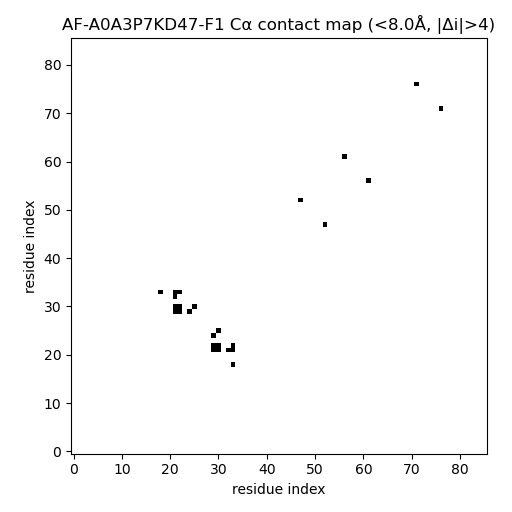GLU A 1 82 ? 44.924 2.034 -12.104 1.00 77.38 82 GLU A N 1
ATOM 595 C CA . GLU A 1 82 ? 46.039 1.467 -11.327 1.00 77.38 82 GLU A CA 1
ATOM 596 C C . GLU A 1 82 ? 47.412 1.879 -11.878 1.00 77.38 82 GLU A C 1
ATOM 598 O O . GLU A 1 82 ? 48.370 2.020 -11.115 1.00 77.38 82 GLU A O 1
ATOM 603 N N . LYS A 1 83 ? 47.518 2.094 -13.195 1.00 68.81 83 LYS A N 1
ATOM 604 C CA . LYS A 1 83 ? 48.762 2.500 -13.863 1.00 68.81 83 LYS A CA 1
ATOM 605 C C . LYS A 1 83 ? 49.069 3.990 -13.700 1.00 68.81 83 LYS A C 1
ATOM 607 O O . LYS A 1 83 ? 50.238 4.339 -13.610 1.00 68.81 83 LYS A O 1
ATOM 612 N N . GLU A 1 84 ? 48.039 4.833 -13.650 1.00 66.56 84 GLU A N 1
ATOM 613 C CA . GLU A 1 84 ? 48.137 6.285 -13.417 1.00 66.56 84 GLU A CA 1
ATOM 614 C C . GLU A 1 84 ? 48.355 6.639 -11.933 1.00 66.56 84 GLU A C 1
ATOM 616 O O . GLU A 1 84 ? 48.888 7.697 -11.609 1.00 66.56 84 GLU A O 1
ATOM 621 N N . THR A 1 85 ? 47.971 5.753 -11.009 1.00 70.81 85 THR A N 1
ATOM 622 C CA . THR A 1 85 ? 48.114 5.977 -9.555 1.00 70.81 85 THR A CA 1
ATOM 623 C C . THR A 1 85 ? 49.508 5.588 -9.020 1.00 70.81 85 THR A C 1
ATOM 625 O O . THR A 1 85 ? 49.747 5.655 -7.813 1.00 70.81 85 THR A O 1
ATOM 628 N N . ARG A 1 86 ? 50.451 5.194 -9.888 1.00 45.78 86 ARG A N 1
ATOM 629 C CA . ARG A 1 86 ? 51.822 4.809 -9.513 1.00 45.78 86 ARG A CA 1
ATOM 630 C C . ARG A 1 86 ? 52.887 5.720 -10.113 1.00 45.78 86 ARG A C 1
ATOM 632 O O . ARG A 1 86 ? 52.821 5.993 -11.326 1.00 45.78 86 ARG A O 1
#

Radius of gyration: 24.86 Å; Cα contacts (8 Å, |Δi|>4): 13; chains: 1; bounding box: 67×20×51 Å

Nearest PDB structures (foldseek):
  7zcm-assembly1_B  TM=5.883E-01  e=5.892E+00  Natronomonas pharaonis

Foldseek 3Di:
DPPVVVVVVVCVVVLVVVLCVQCVPVDPVSVVVSVVVVCVVVVVVVVCCVVPDDPDDDPVRDDDVPPPPDPPPVVVVVVVVVVVVD

Sequence (86 aa):
MGMGNTISCLAGIVSPMVTSALTPNGTQEEWQSVLWVTAAILGIGTLIFTLFASGEVQDWAKLKGGDIAEELPLKEADAVLEKETR

Mean predicted aligned error: 12.15 Å

InterPro domains:
  IPR036259 MFS transporter superfamily [SSF103473] (1-53)
  IPR050382 Major Facilitator Superfamily Sodium/Anion Cotransporter [PTHR11662] (1-64)

Secondary structure (DSSP, 8-state):
-HHHHHHHHHHHHHHHHHHHHH-SS--HHHHHHHHHHHHHHHHHHHHHHHHH---SPPGGGSPPTT--S----HHHHHHHHHHHT-

Solvent-accessible surface area (backbone atoms only — not comparable to full-atom values): 5325 Å² total; per-residue (Å²): 120,66,69,66,49,53,52,51,50,51,50,60,63,47,48,58,56,54,49,52,69,57,34,78,84,68,45,72,69,34,52,51,50,54,50,54,52,51,51,50,53,51,50,52,52,48,51,50,46,71,75,68,67,74,91,68,86,49,76,92,74,53,83,64,98,78,72,78,75,68,87,62,54,69,71,55,52,50,54,50,52,61,58,71,75,104

pLDDT: mean 83.98, std 13.71, range [45.78, 97.69]